Protein AF-A0A2M8RV88-F1 (afdb_monomer)

Organism: NCBI:txid28159

pLDDT: mean 80.01, std 14.17, range [32.91, 94.88]

Nearest PDB structures (foldseek):
  2bbj-assembly1_F  TM=3.216E-01  e=7.976E-01  Thermotoga maritima
  7qps-assembly2_B  TM=3.929E-01  e=1.864E+00  Acinetobacter baumannii
  7qps-assembly1_A  TM=3.833E-01  e=1.754E+00  Acinetobacter baumannii
  3jcf-assembly1_A  TM=2.785E-01  e=4.621E-01  Thermotoga maritima

Mean predicted aligned error: 12.3 Å

Sequence (121 aa):
MTIDYITILIILILIFAIIFSFSSKQNLNEIIELRLDRIDVENGLFHCLDYKNKAFYFYKKDIAYFEIEYGEVIEQIFAGTNTIRTIRPKFVTFLLNGIKFRLKDVNDNQINFFKFKNEKH

Secondary structure (DSSP, 8-state):
----HHHHHHHHHHHHHHHHHHHHTS-TT-EEEEEEEEEETTTTEEEEE-TT--EEEEEGGG-EEEEEEE---EEEEETTTTEEEEE--EEEEEEETTEEEEEES--HHHHHHHH------

Radius of gyration: 22.8 Å; Cα contacts (8 Å, |Δi|>4): 175; chains: 1; bounding box: 41×36×81 Å

Structure (mmCIF, N/CA/C/O backbone):
data_AF-A0A2M8RV88-F1
#
_entry.id   AF-A0A2M8RV88-F1
#
loop_
_atom_site.group_PDB
_atom_site.id
_atom_site.type_symbol
_atom_site.label_atom_id
_atom_site.label_alt_id
_atom_site.label_comp_id
_atom_site.label_asym_id
_atom_site.label_entity_id
_atom_site.label_seq_id
_atom_site.pdbx_PDB_ins_code
_atom_site.Cartn_x
_atom_site.Cartn_y
_atom_site.Cartn_z
_atom_site.occupancy
_atom_site.B_iso_or_equiv
_atom_site.auth_seq_id
_atom_site.auth_comp_id
_atom_site.auth_asym_id
_atom_site.auth_atom_id
_atom_site.pdbx_PDB_model_num
ATOM 1 N N . MET A 1 1 ? -7.777 -9.164 59.073 1.00 51.44 1 MET A N 1
ATOM 2 C CA . MET A 1 1 ? -7.664 -8.122 58.032 1.00 51.44 1 MET A CA 1
ATOM 3 C C . MET A 1 1 ? -8.816 -8.303 57.066 1.00 51.44 1 MET A C 1
ATOM 5 O O . MET A 1 1 ? -8.826 -9.280 56.332 1.00 51.44 1 MET A O 1
ATOM 9 N N . THR A 1 2 ? -9.817 -7.431 57.124 1.00 62.22 2 THR A N 1
ATOM 10 C CA . THR A 1 2 ? -10.889 -7.370 56.125 1.00 62.22 2 THR A CA 1
ATOM 11 C C . THR A 1 2 ? -10.377 -6.542 54.955 1.00 62.22 2 THR A C 1
ATOM 13 O O . THR A 1 2 ? -10.048 -5.372 55.134 1.00 62.22 2 THR A O 1
ATOM 16 N N . ILE A 1 3 ? -10.235 -7.159 53.784 1.00 67.25 3 ILE A N 1
ATOM 17 C CA . ILE A 1 3 ? -9.911 -6.431 52.556 1.00 67.25 3 ILE A CA 1
ATOM 18 C C . ILE A 1 3 ? -11.160 -5.626 52.182 1.00 67.25 3 ILE A C 1
ATOM 20 O O . ILE A 1 3 ? -12.239 -6.200 52.039 1.00 67.25 3 ILE A O 1
ATOM 24 N N . ASP A 1 4 ? -11.014 -4.306 52.085 1.00 83.94 4 ASP A N 1
ATOM 25 C CA . ASP A 1 4 ? -12.094 -3.388 51.728 1.00 83.94 4 ASP A CA 1
ATOM 26 C C . ASP A 1 4 ? -12.508 -3.609 50.261 1.00 83.94 4 ASP A C 1
ATOM 28 O O . ASP A 1 4 ? -11.670 -3.838 49.381 1.00 83.94 4 ASP A O 1
ATOM 32 N N . TYR A 1 5 ? -13.809 -3.529 49.991 1.00 84.19 5 TYR A N 1
ATOM 33 C CA . TYR A 1 5 ? -14.392 -3.609 48.653 1.00 84.19 5 TYR A CA 1
ATOM 34 C C . TYR A 1 5 ? -13.729 -2.623 47.677 1.00 84.19 5 TYR A C 1
ATOM 36 O O . TYR A 1 5 ? -13.488 -2.961 46.516 1.00 84.19 5 TYR A O 1
ATOM 44 N N . ILE A 1 6 ? -13.348 -1.436 48.162 1.00 83.31 6 ILE A N 1
ATOM 45 C CA . ILE A 1 6 ? -12.632 -0.428 47.368 1.00 83.31 6 ILE A CA 1
ATOM 46 C C . ILE A 1 6 ? -11.274 -0.965 46.894 1.00 83.31 6 ILE A C 1
ATOM 48 O O . ILE A 1 6 ? -10.899 -0.782 45.735 1.00 83.31 6 ILE A O 1
ATOM 52 N N . THR A 1 7 ? -10.547 -1.679 47.757 1.00 86.50 7 THR A N 1
ATOM 53 C CA . THR A 1 7 ? -9.250 -2.274 47.413 1.00 86.50 7 THR A CA 1
ATOM 54 C C . THR A 1 7 ? -9.398 -3.336 46.324 1.00 86.50 7 THR A C 1
ATOM 56 O O . THR A 1 7 ? -8.608 -3.359 45.382 1.00 86.50 7 THR A O 1
ATOM 59 N N . ILE A 1 8 ? -10.439 -4.171 46.399 1.00 87.38 8 ILE A N 1
ATOM 60 C CA . ILE A 1 8 ? -10.727 -5.196 45.381 1.00 87.38 8 ILE A CA 1
ATOM 61 C C . ILE A 1 8 ? -11.059 -4.543 44.032 1.00 87.38 8 ILE A C 1
ATOM 63 O O . ILE A 1 8 ? -10.554 -4.977 42.995 1.00 87.38 8 ILE A O 1
ATOM 67 N N . LEU A 1 9 ? -11.853 -3.469 44.036 1.00 90.50 9 LEU A N 1
ATOM 68 C CA . LEU A 1 9 ? -12.223 -2.738 42.824 1.00 90.50 9 LEU A CA 1
ATOM 69 C C . LEU A 1 9 ? -11.005 -2.102 42.135 1.00 90.50 9 LEU A C 1
ATOM 71 O O . LEU A 1 9 ? -10.866 -2.199 40.917 1.00 90.50 9 LEU A O 1
ATOM 75 N N . ILE A 1 10 ? -10.096 -1.500 42.907 1.00 89.00 10 ILE A N 1
ATOM 76 C CA . ILE A 1 10 ? -8.858 -0.906 42.378 1.00 89.00 10 ILE A CA 1
ATOM 77 C C . ILE A 1 10 ? -7.982 -1.977 41.721 1.00 89.00 10 ILE A C 1
ATOM 79 O O . ILE A 1 10 ? -7.485 -1.768 40.613 1.00 89.00 10 ILE A O 1
ATOM 83 N N . ILE A 1 11 ? -7.831 -3.139 42.365 1.00 90.56 11 ILE A N 1
ATOM 84 C CA . ILE A 1 11 ? -7.071 -4.269 41.811 1.00 90.56 11 ILE A CA 1
ATOM 85 C C . ILE A 1 11 ? -7.698 -4.743 40.491 1.00 90.56 11 ILE A C 1
ATOM 87 O O . ILE A 1 11 ? -6.979 -4.963 39.517 1.00 90.56 11 ILE A O 1
ATOM 91 N N . LEU A 1 12 ? -9.028 -4.841 40.419 1.00 90.06 12 LEU A N 1
ATOM 92 C CA . LEU A 1 12 ? -9.737 -5.241 39.198 1.00 90.06 12 LEU A CA 1
ATOM 93 C C . LEU A 1 12 ? -9.554 -4.238 38.051 1.00 90.06 12 LEU A C 1
ATOM 95 O O . LEU A 1 12 ? -9.300 -4.657 36.922 1.00 90.06 12 LEU A O 1
ATOM 99 N N . ILE A 1 13 ? -9.625 -2.931 38.326 1.00 91.62 13 ILE A N 1
ATOM 100 C CA . ILE A 1 13 ? -9.386 -1.880 37.320 1.00 91.62 13 ILE A CA 1
ATOM 101 C C . ILE A 1 13 ? -7.946 -1.946 36.799 1.00 91.62 13 ILE A C 1
ATOM 103 O O . ILE A 1 13 ? -7.723 -1.852 35.592 1.00 91.62 13 ILE A O 1
ATOM 107 N N . LEU A 1 14 ? -6.970 -2.162 37.686 1.00 90.81 14 LEU A N 1
ATOM 108 C CA . LEU A 1 14 ? -5.564 -2.335 37.315 1.00 90.81 14 LEU A CA 1
ATOM 109 C C .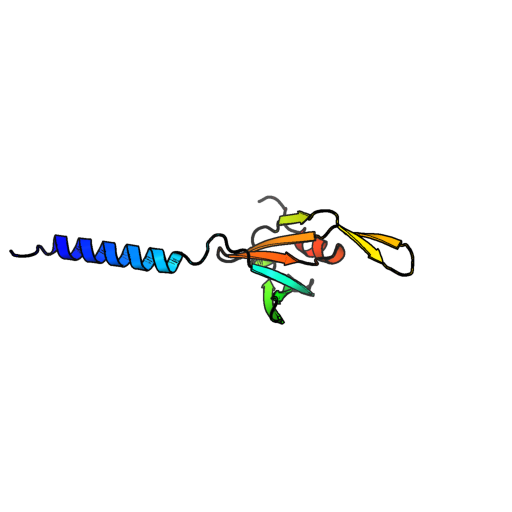 LEU A 1 14 ? -5.354 -3.560 36.421 1.00 90.81 14 LEU A C 1
ATOM 111 O O . LEU A 1 14 ? -4.691 -3.453 35.392 1.00 90.81 14 LEU A O 1
ATOM 115 N N . ILE A 1 15 ? -5.957 -4.702 36.761 1.00 88.69 15 ILE A N 1
ATOM 116 C CA .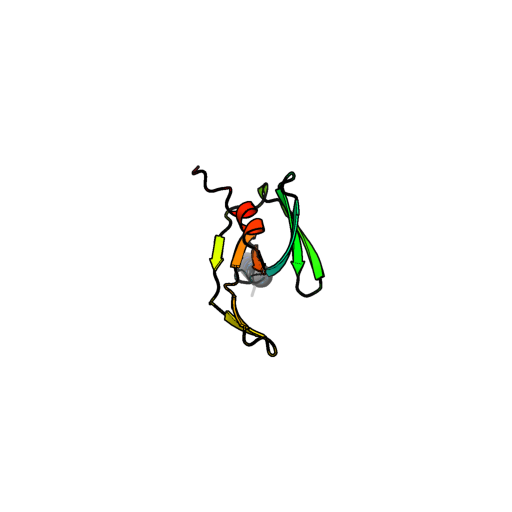 ILE A 1 15 ? -5.888 -5.916 35.936 1.00 88.69 15 ILE A CA 1
ATOM 117 C C . ILE A 1 15 ? -6.506 -5.661 34.555 1.00 88.69 15 ILE A C 1
ATOM 119 O O . ILE A 1 15 ? -5.893 -6.002 33.544 1.00 88.69 15 ILE A O 1
ATOM 123 N N . PHE A 1 16 ? -7.669 -5.005 34.489 1.00 83.50 16 PHE A N 1
ATOM 124 C CA . PHE A 1 16 ? -8.302 -4.639 33.219 1.00 83.50 16 PHE A CA 1
ATOM 125 C C . PHE A 1 16 ? -7.430 -3.704 32.376 1.00 83.50 16 PHE A C 1
ATOM 127 O O . PHE A 1 16 ? -7.264 -3.943 31.181 1.00 83.50 16 PHE A O 1
ATOM 134 N N . ALA A 1 17 ? -6.828 -2.681 32.985 1.00 78.75 17 ALA A N 1
ATOM 135 C CA . ALA A 1 17 ? -5.928 -1.759 32.297 1.00 78.75 17 ALA A CA 1
ATOM 136 C C . ALA A 1 17 ? -4.683 -2.477 31.750 1.00 78.75 17 ALA A C 1
ATOM 138 O O . ALA A 1 17 ? -4.263 -2.220 30.621 1.00 78.75 17 ALA A O 1
ATOM 139 N N . ILE A 1 18 ? -4.126 -3.429 32.506 1.00 79.81 18 ILE A N 1
ATOM 140 C CA . ILE A 1 18 ? -2.989 -4.247 32.073 1.00 79.81 18 ILE A CA 1
ATOM 141 C C . ILE A 1 18 ? -3.389 -5.137 30.888 1.00 79.81 18 ILE A C 1
ATOM 143 O O . ILE A 1 18 ? -2.713 -5.104 29.859 1.00 79.81 18 ILE A O 1
ATOM 147 N N . ILE A 1 19 ? -4.502 -5.873 30.972 1.00 79.12 19 ILE A N 1
ATOM 148 C CA . ILE A 1 19 ? -5.002 -6.729 29.877 1.00 79.12 19 ILE A CA 1
ATOM 149 C C . ILE A 1 19 ? -5.295 -5.899 28.618 1.00 79.12 19 ILE A C 1
ATOM 151 O O . ILE A 1 19 ? -4.931 -6.298 27.507 1.00 79.12 19 ILE A O 1
ATOM 155 N N . PHE A 1 20 ? -5.890 -4.715 28.785 1.00 70.62 20 PHE A N 1
ATOM 156 C CA . PHE A 1 20 ? -6.141 -3.781 27.690 1.00 70.62 20 PHE A CA 1
ATOM 157 C C . PHE A 1 20 ? -4.834 -3.275 27.067 1.00 70.62 20 PHE A C 1
ATOM 159 O O . PHE A 1 20 ? -4.725 -3.225 25.846 1.00 70.62 20 PHE A O 1
ATOM 166 N N . SER A 1 21 ? -3.806 -2.994 27.875 1.00 62.53 21 SER A N 1
ATOM 1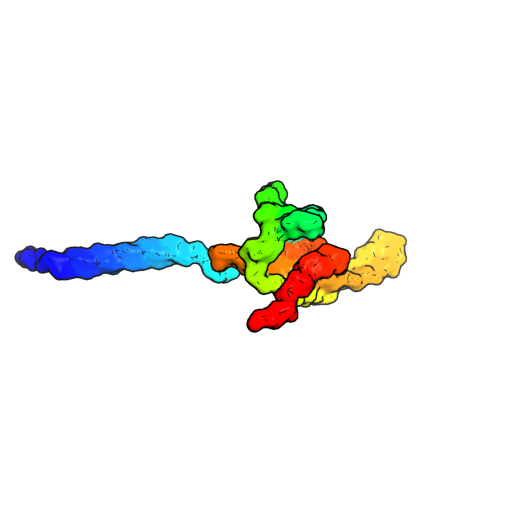67 C CA . SER A 1 21 ? -2.485 -2.575 27.383 1.00 62.53 21 SER A CA 1
ATOM 168 C C . SER A 1 21 ? -1.756 -3.669 26.593 1.00 62.53 21 SER A C 1
ATOM 170 O O . SER A 1 21 ? -1.022 -3.367 25.655 1.00 62.53 21 SER A O 1
ATOM 172 N N . PHE A 1 22 ? -1.968 -4.947 26.928 1.00 61.16 22 PHE A N 1
ATOM 173 C CA . PHE A 1 22 ? -1.426 -6.069 26.155 1.00 61.16 22 PHE A CA 1
ATOM 174 C C . PHE A 1 22 ? -2.222 -6.328 24.874 1.00 61.16 22 PHE A C 1
ATOM 176 O O . PHE A 1 22 ? -1.627 -6.688 23.863 1.00 61.16 22 PHE A O 1
ATOM 183 N N . SER A 1 23 ? -3.536 -6.088 24.887 1.00 58.59 23 SER A N 1
ATOM 184 C CA . SER A 1 23 ? -4.380 -6.212 23.692 1.00 58.59 23 SER A CA 1
ATOM 185 C C . SER A 1 23 ? -4.178 -5.049 22.712 1.00 58.59 23 SER A C 1
ATOM 187 O O . SER A 1 23 ? -4.199 -5.263 21.504 1.00 58.59 23 SER A O 1
ATOM 189 N N . SER A 1 24 ? -3.917 -3.829 23.203 1.00 53.44 24 SER A N 1
ATOM 190 C CA . SER A 1 24 ? -3.635 -2.660 22.353 1.00 53.44 24 SER A CA 1
ATOM 191 C C . SER A 1 24 ? -2.180 -2.581 21.874 1.00 53.44 24 SER A C 1
ATOM 193 O O . SER A 1 24 ? -1.880 -1.839 20.942 1.00 53.44 24 SER A O 1
ATOM 195 N N . LYS A 1 25 ? -1.280 -3.403 22.437 1.00 46.81 25 LYS A N 1
ATOM 196 C CA . LYS A 1 25 ? 0.094 -3.622 21.947 1.00 46.81 25 LYS A CA 1
ATOM 197 C C . LYS A 1 25 ? 0.169 -4.372 20.610 1.00 46.81 25 LYS A C 1
ATOM 199 O O . LYS A 1 25 ? 1.259 -4.774 20.207 1.00 46.81 25 LYS A O 1
ATOM 204 N N . GLN A 1 26 ? -0.937 -4.511 19.879 1.00 50.31 26 GLN A N 1
ATOM 205 C CA . GLN A 1 26 ? -0.880 -4.707 18.433 1.00 50.31 26 GLN A CA 1
ATOM 206 C C . GLN A 1 26 ? -0.356 -3.422 17.777 1.00 50.31 26 GLN A C 1
ATOM 208 O O . GLN A 1 26 ? -1.105 -2.589 17.289 1.00 50.31 26 GLN A O 1
ATO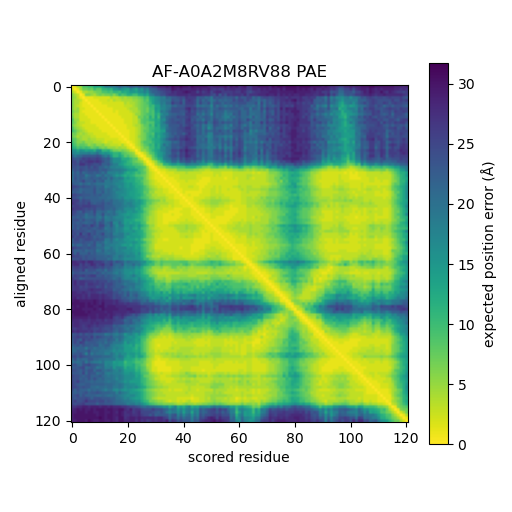M 213 N N . ASN A 1 27 ? 0.963 -3.254 17.857 1.00 48.50 27 ASN A N 1
ATOM 214 C CA . ASN A 1 27 ? 1.810 -2.657 16.836 1.00 48.50 27 ASN A CA 1
ATOM 215 C C . ASN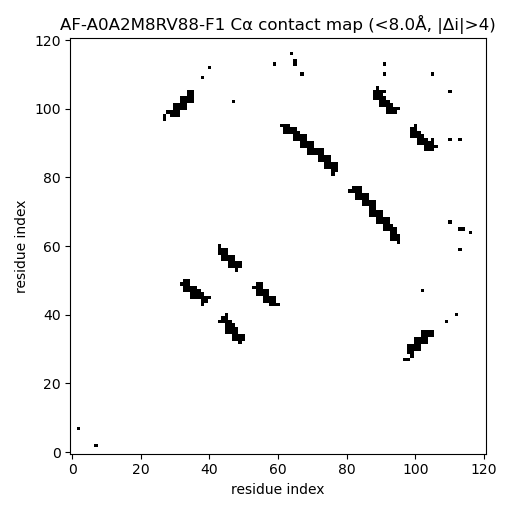 A 1 27 ? 1.201 -1.447 16.097 1.00 48.50 27 ASN A C 1
ATOM 217 O O . ASN A 1 27 ? 1.054 -1.444 14.880 1.00 48.50 27 ASN A O 1
ATOM 221 N N . LEU A 1 28 ? 0.920 -0.369 16.836 1.00 51.72 28 LEU A N 1
ATOM 222 C CA . LEU A 1 28 ? 0.496 0.928 16.278 1.00 51.72 28 LEU A CA 1
ATOM 223 C C . LEU A 1 28 ? 1.486 1.521 15.248 1.00 51.72 28 LEU A C 1
ATOM 225 O O . LEU A 1 28 ? 1.148 2.480 14.563 1.00 51.72 28 LEU A O 1
ATOM 229 N N . ASN A 1 29 ? 2.684 0.939 15.112 1.00 57.91 29 ASN A N 1
ATOM 230 C CA . ASN A 1 29 ? 3.711 1.329 14.145 1.00 57.91 29 ASN A CA 1
ATOM 231 C C . ASN A 1 29 ? 4.002 0.264 13.072 1.00 57.91 29 ASN A C 1
ATOM 233 O O . ASN A 1 29 ? 4.926 0.452 12.279 1.00 57.91 29 ASN A O 1
ATOM 237 N N . GLU A 1 30 ? 3.278 -0.857 13.034 1.00 70.38 30 GLU A N 1
ATOM 238 C CA . GLU A 1 30 ? 3.498 -1.865 11.996 1.00 70.38 30 GLU A CA 1
ATOM 239 C C . GLU A 1 30 ? 2.910 -1.385 10.672 1.00 70.38 30 GLU A C 1
ATOM 241 O O . GLU A 1 30 ? 1.718 -1.104 10.550 1.00 70.38 30 GLU A O 1
ATOM 246 N N . ILE A 1 31 ? 3.785 -1.257 9.675 1.00 85.12 31 ILE A N 1
ATOM 247 C CA . ILE A 1 31 ? 3.392 -0.939 8.308 1.00 85.12 31 ILE A CA 1
ATOM 248 C C . ILE A 1 31 ? 3.191 -2.259 7.580 1.00 85.12 31 ILE A C 1
ATOM 250 O O . ILE A 1 31 ? 4.142 -3.020 7.396 1.00 85.12 31 ILE A O 1
ATOM 254 N N . ILE A 1 32 ? 1.965 -2.513 7.133 1.00 88.81 32 ILE A N 1
ATOM 255 C CA . ILE A 1 32 ? 1.670 -3.673 6.297 1.00 88.81 32 ILE A CA 1
ATOM 256 C C . ILE A 1 32 ? 2.090 -3.347 4.868 1.00 88.81 32 ILE A C 1
ATOM 258 O O . ILE A 1 32 ? 1.508 -2.485 4.204 1.00 88.81 32 ILE A O 1
ATOM 262 N N . GLU A 1 33 ? 3.115 -4.044 4.391 1.00 91.62 33 GLU A N 1
ATOM 263 C CA . GLU A 1 33 ? 3.594 -3.906 3.022 1.00 91.62 33 GLU A CA 1
ATOM 264 C C . GLU A 1 33 ? 2.850 -4.854 2.082 1.00 91.62 33 GLU A C 1
ATOM 266 O O . GLU A 1 33 ? 2.753 -6.057 2.332 1.00 91.62 33 GLU A O 1
ATOM 271 N N . LEU A 1 34 ? 2.349 -4.307 0.977 1.00 94.44 34 LEU A N 1
ATOM 272 C CA . LEU A 1 34 ? 1.609 -5.039 -0.045 1.00 94.44 34 LEU A CA 1
ATOM 273 C C . LEU A 1 34 ? 2.152 -4.700 -1.435 1.00 94.44 34 LEU A C 1
ATOM 275 O O . LEU A 1 34 ? 2.659 -3.604 -1.664 1.00 94.44 34 LEU A O 1
ATOM 279 N N . ARG A 1 35 ? 1.996 -5.610 -2.393 1.00 93.19 35 ARG A N 1
ATOM 280 C CA . ARG A 1 35 ? 2.208 -5.348 -3.819 1.00 93.19 35 ARG A CA 1
ATOM 281 C C . ARG A 1 35 ? 0.875 -5.016 -4.472 1.00 93.19 35 ARG A C 1
ATOM 283 O O . ARG A 1 35 ? -0.106 -5.733 -4.273 1.00 93.19 35 ARG A O 1
ATOM 290 N N . LEU A 1 36 ? 0.839 -3.959 -5.275 1.00 92.31 36 LEU A N 1
ATOM 291 C CA . LEU A 1 36 ? -0.333 -3.649 -6.087 1.00 92.31 36 LEU A CA 1
ATOM 292 C C . LEU A 1 36 ? -0.450 -4.643 -7.254 1.00 92.31 36 LEU A C 1
ATOM 294 O O . LEU A 1 36 ? 0.508 -4.841 -7.995 1.00 92.31 36 LEU A O 1
ATOM 298 N N . ASP A 1 37 ? -1.624 -5.249 -7.419 1.00 92.62 37 ASP A N 1
ATOM 299 C CA . ASP A 1 37 ? -1.877 -6.266 -8.445 1.00 92.62 37 ASP A CA 1
ATOM 300 C C . ASP A 1 37 ? -2.771 -5.732 -9.575 1.00 92.62 37 ASP A C 1
ATOM 302 O O . ASP A 1 37 ? -2.361 -5.670 -10.734 1.00 92.62 37 ASP A O 1
ATOM 306 N N . ARG A 1 38 ? -3.977 -5.257 -9.243 1.00 91.94 38 ARG A N 1
ATOM 307 C CA . ARG A 1 38 ? -4.945 -4.727 -10.219 1.00 91.94 38 ARG A CA 1
ATOM 308 C C . ARG A 1 38 ? -5.637 -3.479 -9.680 1.00 91.94 38 ARG A C 1
ATOM 310 O O . ARG A 1 38 ? -5.903 -3.384 -8.487 1.00 91.94 38 ARG A O 1
ATOM 317 N N . ILE A 1 39 ? -5.970 -2.542 -10.566 1.00 92.25 39 ILE A N 1
ATOM 318 C CA . ILE A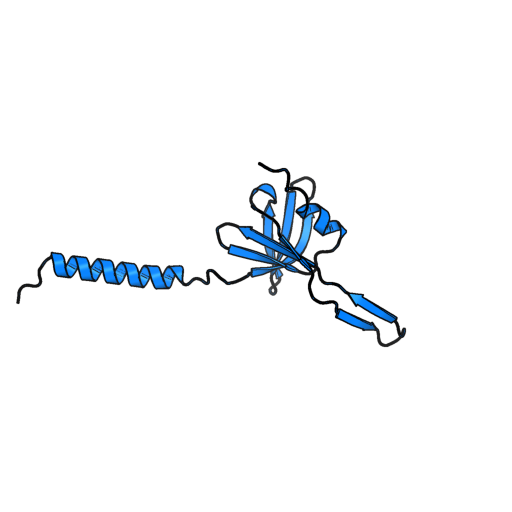 1 39 ? -6.835 -1.396 -10.264 1.00 92.25 39 ILE A CA 1
ATOM 319 C C . ILE A 1 39 ? -8.062 -1.468 -11.169 1.00 92.25 39 ILE A C 1
ATOM 321 O O . ILE A 1 39 ? -7.931 -1.582 -12.386 1.00 92.25 39 ILE A O 1
ATOM 325 N N . ASP A 1 40 ? -9.235 -1.375 -10.562 1.00 91.94 40 ASP A N 1
ATOM 326 C CA . ASP A 1 40 ? -10.501 -1.081 -11.214 1.00 91.94 40 ASP A CA 1
ATOM 327 C C . ASP A 1 40 ? -10.802 0.408 -11.005 1.00 91.94 40 ASP A C 1
ATOM 329 O O . ASP A 1 40 ? -11.210 0.858 -9.929 1.00 91.94 40 ASP A O 1
ATOM 333 N N . VAL A 1 41 ? -10.507 1.188 -12.044 1.00 88.06 41 VAL A N 1
ATOM 334 C CA . VAL A 1 41 ? -10.605 2.649 -12.005 1.00 88.06 41 VAL A CA 1
ATOM 335 C C . VAL A 1 41 ? -12.061 3.102 -11.923 1.00 88.06 41 VAL A C 1
ATOM 337 O O . VAL A 1 41 ? -12.340 4.072 -11.221 1.00 88.06 41 VAL A O 1
ATOM 340 N N . GLU A 1 42 ? -12.976 2.397 -12.592 1.00 88.50 42 GLU A N 1
ATOM 341 C CA . GLU A 1 42 ? -14.398 2.755 -12.660 1.00 88.50 42 GLU A CA 1
ATOM 342 C C . GLU A 1 42 ? -15.057 2.635 -11.286 1.00 88.50 42 GLU A C 1
ATOM 344 O O . GLU A 1 42 ? -15.726 3.561 -10.829 1.00 88.50 42 GLU A O 1
ATOM 349 N N . ASN A 1 43 ? -14.796 1.528 -10.587 1.00 88.50 43 ASN A N 1
ATOM 350 C CA . ASN A 1 43 ? -15.361 1.275 -9.261 1.00 88.50 43 ASN A CA 1
ATOM 351 C C . ASN A 1 43 ? -14.513 1.852 -8.117 1.00 88.50 43 ASN A C 1
ATOM 353 O O . ASN A 1 43 ? -14.896 1.773 -6.946 1.00 88.50 43 ASN A O 1
ATOM 357 N N . GLY A 1 44 ? -13.345 2.423 -8.426 1.00 89.06 44 GLY A N 1
ATOM 358 C CA . GLY A 1 44 ? -12.418 2.931 -7.418 1.00 89.06 44 GLY A CA 1
ATOM 359 C C . GLY A 1 44 ? -11.860 1.834 -6.505 1.00 89.06 44 GLY A C 1
ATOM 360 O O . GLY A 1 44 ? -11.530 2.121 -5.353 1.00 89.06 44 GLY A O 1
ATOM 361 N N . LEU A 1 45 ? -11.783 0.594 -6.990 1.00 93.00 45 LEU A N 1
ATOM 362 C CA . LEU A 1 45 ? -11.318 -0.582 -6.257 1.00 93.00 45 LEU A CA 1
ATOM 363 C C . LEU A 1 45 ? -9.885 -0.910 -6.675 1.00 93.00 45 LEU A C 1
ATOM 365 O O . LEU A 1 45 ? -9.536 -0.855 -7.851 1.00 93.00 45 LEU A O 1
ATOM 369 N N . PHE A 1 46 ? -9.044 -1.295 -5.726 1.00 92.94 46 PHE A N 1
ATOM 370 C CA . PHE A 1 46 ? -7.717 -1.806 -6.034 1.00 92.94 46 PHE A CA 1
ATOM 371 C C . PHE A 1 46 ? -7.410 -3.063 -5.227 1.00 92.94 46 PHE A C 1
ATOM 373 O O . PHE A 1 46 ? -7.793 -3.212 -4.065 1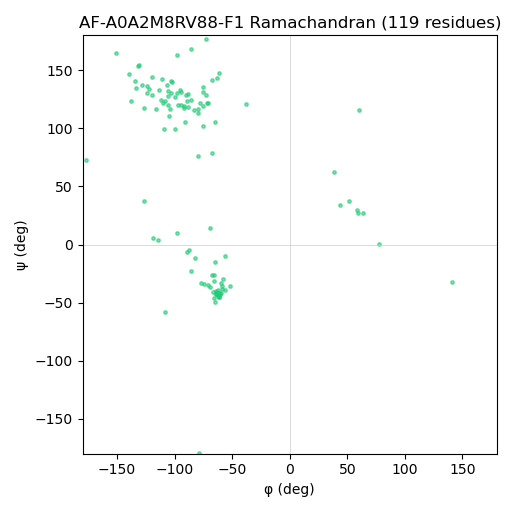.00 92.94 46 PHE A O 1
ATOM 380 N N . HIS A 1 47 ? -6.752 -3.991 -5.911 1.00 94.56 47 HIS A N 1
ATOM 381 C CA . HIS A 1 47 ? -6.390 -5.308 -5.433 1.00 94.56 47 HIS A CA 1
ATOM 382 C C . HIS A 1 47 ? -4.899 -5.344 -5.126 1.00 94.56 47 HIS A C 1
ATOM 384 O O . HIS A 1 47 ? -4.065 -4.922 -5.935 1.00 94.56 47 HIS A O 1
ATOM 390 N N . CYS A 1 48 ? -4.575 -5.861 -3.951 1.00 94.56 48 CYS A N 1
ATOM 391 C CA . CYS A 1 48 ? -3.224 -5.952 -3.440 1.00 94.56 48 CYS A CA 1
ATOM 392 C C . CYS A 1 48 ? -2.938 -7.361 -2.933 1.00 94.56 48 CYS A C 1
ATOM 394 O O . CYS A 1 48 ? -3.838 -8.087 -2.516 1.00 94.56 48 CYS A O 1
ATOM 396 N N . LEU A 1 49 ? -1.662 -7.725 -2.932 1.00 94.88 49 LEU A N 1
ATOM 397 C CA . LEU A 1 49 ? -1.178 -9.015 -2.464 1.00 94.88 49 LEU A CA 1
ATOM 398 C C . LEU A 1 49 ? -0.126 -8.804 -1.379 1.00 94.88 49 LEU A C 1
ATOM 400 O O . LEU A 1 49 ? 0.748 -7.951 -1.533 1.00 94.88 49 LEU A O 1
ATOM 404 N N . ASP A 1 50 ? -0.183 -9.580 -0.299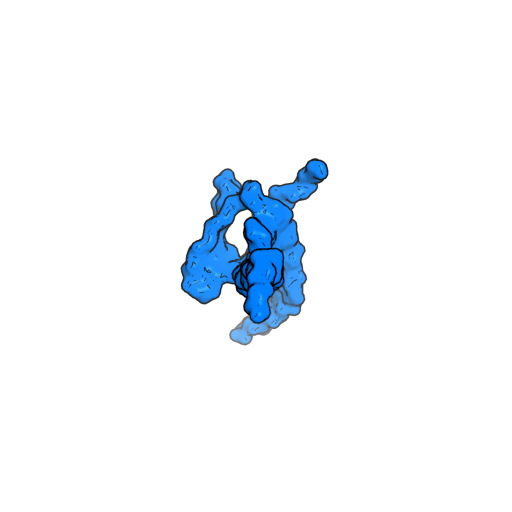 1.00 92.38 50 ASP A N 1
ATOM 405 C CA . ASP A 1 50 ? 0.943 -9.660 0.637 1.00 92.38 50 ASP A CA 1
ATOM 406 C C . ASP A 1 50 ? 2.066 -10.573 0.101 1.00 92.38 50 ASP A C 1
ATOM 408 O O . ASP A 1 50 ? 1.976 -11.167 -0.977 1.00 92.38 50 ASP A O 1
ATOM 412 N N . TYR A 1 51 ? 3.134 -10.722 0.886 1.00 87.12 51 TYR A N 1
ATOM 413 C CA . TYR A 1 51 ? 4.273 -11.588 0.564 1.00 87.12 51 TYR A CA 1
ATOM 414 C C . TYR A 1 51 ? 3.930 -13.090 0.504 1.00 87.12 51 TYR A C 1
ATOM 416 O O . TYR A 1 51 ? 4.711 -13.876 -0.029 1.00 87.12 51 TYR A O 1
ATOM 424 N N . LYS A 1 52 ? 2.772 -13.503 1.035 1.00 91.75 52 LYS A N 1
ATOM 425 C CA . LYS A 1 52 ? 2.240 -14.873 0.956 1.00 91.75 52 LYS A CA 1
ATOM 426 C C . LYS A 1 52 ? 1.206 -15.025 -0.165 1.00 91.75 52 LYS A C 1
ATOM 428 O O . LYS A 1 52 ? 0.556 -16.065 -0.240 1.00 91.75 52 LYS A O 1
ATOM 433 N N . ASN A 1 53 ? 1.059 -14.025 -1.039 1.00 90.62 53 ASN A N 1
ATOM 434 C CA . ASN A 1 53 ? 0.032 -13.946 -2.081 1.00 90.62 53 ASN A CA 1
ATOM 435 C C . ASN A 1 53 ? -1.409 -13.990 -1.541 1.00 90.62 53 ASN A C 1
ATOM 437 O O . ASN A 1 53 ? -2.329 -14.409 -2.243 1.00 90.62 53 ASN A O 1
ATOM 441 N N . LYS A 1 54 ? -1.633 -13.551 -0.300 1.00 93.38 54 LYS A N 1
ATOM 442 C CA . LYS A 1 54 ? -2.979 -13.336 0.223 1.00 93.38 54 LYS A CA 1
ATOM 443 C C . LYS A 1 54 ? -3.551 -12.055 -0.374 1.00 93.38 54 LYS A C 1
ATOM 445 O O . LYS A 1 54 ? -2.900 -11.013 -0.357 1.00 93.38 54 LYS A O 1
ATOM 450 N N . ALA A 1 55 ? -4.778 -12.153 -0.871 1.00 93.62 55 ALA A N 1
ATOM 451 C CA . ALA A 1 55 ? -5.516 -11.057 -1.480 1.00 93.62 55 ALA A CA 1
ATOM 452 C C . ALA A 1 55 ? -6.069 -10.066 -0.449 1.00 93.62 55 ALA A C 1
ATOM 454 O O . ALA A 1 55 ? -6.678 -10.460 0.549 1.00 93.62 55 ALA A O 1
ATOM 455 N N . PHE A 1 56 ? -5.904 -8.780 -0.749 1.00 93.75 56 PHE A N 1
ATOM 456 C CA . PHE A 1 56 ? -6.479 -7.646 -0.037 1.00 93.75 56 PHE A CA 1
ATOM 457 C C . PHE A 1 56 ? -7.188 -6.737 -1.036 1.00 93.75 56 PHE A C 1
ATOM 459 O O . PHE A 1 56 ? -6.674 -6.461 -2.121 1.00 93.75 56 PHE A O 1
ATOM 466 N N . TYR A 1 57 ? -8.367 -6.260 -0.656 1.00 94.06 57 TYR A N 1
ATOM 467 C CA . TYR A 1 57 ? -9.216 -5.431 -1.502 1.00 94.06 57 TYR A CA 1
ATOM 468 C C . TYR A 1 57 ? -9.515 -4.133 -0.778 1.00 94.06 57 TYR A C 1
ATOM 470 O O . TYR A 1 57 ? -9.933 -4.148 0.381 1.00 94.06 57 TYR A O 1
ATOM 478 N N . PHE A 1 58 ? -9.320 -3.021 -1.474 1.00 93.69 58 PHE A N 1
ATOM 479 C CA . PHE A 1 58 ? -9.502 -1.698 -0.905 1.00 93.69 58 PHE A CA 1
ATOM 480 C C . PHE A 1 58 ? -10.305 -0.819 -1.848 1.00 93.69 58 PHE A C 1
ATOM 482 O O . PHE A 1 58 ? -10.010 -0.737 -3.042 1.00 93.69 58 PHE A O 1
ATOM 489 N N . TYR A 1 59 ? -11.283 -0.105 -1.302 1.00 91.69 59 TYR A N 1
ATOM 490 C CA . TYR A 1 59 ? -11.940 0.962 -2.036 1.00 91.69 59 TYR A CA 1
ATOM 491 C C . TYR A 1 59 ? -11.283 2.292 -1.708 1.00 91.69 59 TYR A C 1
ATOM 493 O O . TYR A 1 59 ? -11.137 2.679 -0.550 1.00 91.69 59 TYR A O 1
ATOM 501 N N . LYS A 1 60 ? -10.962 3.050 -2.752 1.00 88.25 60 LYS A N 1
ATOM 502 C CA . LYS A 1 60 ? -10.371 4.382 -2.636 1.00 88.25 60 LYS A CA 1
ATOM 503 C C . LYS A 1 60 ? -11.240 5.352 -1.827 1.00 88.25 60 LYS A C 1
ATOM 505 O O . LYS A 1 60 ? -10.708 6.254 -1.193 1.00 88.25 60 LYS A O 1
ATOM 510 N N . LYS A 1 61 ? -12.567 5.180 -1.844 1.00 87.12 61 LYS A N 1
ATOM 511 C CA . LYS A 1 61 ? -13.506 6.017 -1.077 1.00 87.12 61 LYS A CA 1
ATOM 512 C C . LYS A 1 61 ? -13.394 5.825 0.444 1.00 87.12 61 LYS A C 1
ATOM 514 O O . LYS A 1 61 ? -13.720 6.759 1.167 1.00 87.12 61 LYS A O 1
ATOM 519 N N . ASP A 1 62 ? -12.937 4.655 0.894 1.00 86.50 62 ASP A N 1
ATOM 520 C CA . ASP A 1 62 ? -12.866 4.284 2.316 1.00 86.50 62 ASP A CA 1
ATOM 521 C C . ASP A 1 62 ? -11.533 4.705 2.955 1.00 86.50 62 ASP A C 1
ATOM 523 O O . ASP A 1 62 ? -11.336 4.573 4.160 1.00 86.50 62 ASP A O 1
ATOM 527 N N . ILE A 1 63 ? -10.603 5.210 2.144 1.00 84.75 63 ILE A N 1
ATOM 528 C CA . ILE A 1 63 ? -9.249 5.551 2.558 1.00 84.75 63 ILE A CA 1
ATOM 529 C C . ILE A 1 63 ? -9.100 7.066 2.594 1.00 84.75 63 ILE A C 1
ATOM 531 O O . ILE A 1 63 ? -9.308 7.762 1.596 1.00 84.75 63 ILE A O 1
ATOM 535 N N . ALA A 1 64 ? -8.702 7.571 3.759 1.00 67.31 64 ALA A N 1
ATOM 536 C CA . ALA A 1 64 ? -8.333 8.964 3.937 1.00 67.31 64 ALA A CA 1
ATOM 537 C C . ALA A 1 64 ? -6.833 9.125 3.665 1.00 67.31 64 ALA A C 1
ATOM 539 O O . ALA A 1 64 ? -6.028 8.421 4.266 1.00 67.31 64 ALA A O 1
ATOM 540 N N . TYR A 1 65 ? -6.489 10.081 2.797 1.00 71.31 65 TYR A N 1
ATOM 541 C CA . TYR A 1 65 ? -5.125 10.512 2.470 1.00 71.31 65 TYR A CA 1
ATOM 542 C C . TYR A 1 65 ? -4.206 9.419 1.893 1.00 71.31 65 TYR A C 1
ATOM 544 O O . TYR A 1 65 ? -3.811 8.465 2.558 1.00 71.31 65 TYR A O 1
ATOM 552 N N . PHE A 1 66 ? -3.800 9.612 0.638 1.00 84.19 66 PHE A N 1
ATOM 553 C CA . PHE A 1 66 ? -2.707 8.855 0.033 1.00 84.19 66 PHE A CA 1
ATOM 554 C C . PHE A 1 66 ? -1.440 9.703 0.064 1.00 84.19 66 PHE A C 1
ATOM 556 O O . PHE A 1 66 ? -1.431 10.831 -0.428 1.00 84.19 66 PHE A O 1
ATOM 563 N N . GLU A 1 67 ? -0.366 9.147 0.607 1.00 88.25 67 GLU A N 1
ATOM 564 C CA . GLU A 1 67 ? 0.971 9.725 0.544 1.00 88.25 67 GLU A CA 1
ATOM 565 C C . GLU A 1 67 ? 1.788 8.971 -0.508 1.00 88.25 67 GLU A C 1
ATOM 567 O O . GLU A 1 67 ? 1.804 7.740 -0.534 1.00 88.25 67 GLU A O 1
ATOM 572 N N . ILE A 1 68 ? 2.442 9.705 -1.410 1.00 86.62 68 ILE A N 1
ATOM 573 C CA . ILE A 1 68 ? 3.301 9.118 -2.442 1.00 86.62 68 ILE A CA 1
ATOM 574 C C . ILE A 1 68 ? 4.747 9.354 -2.027 1.00 86.62 68 ILE A C 1
ATOM 576 O O . ILE A 1 68 ? 5.234 10.484 -2.065 1.00 86.62 68 ILE A O 1
ATOM 580 N N . GLU A 1 69 ? 5.431 8.275 -1.671 1.00 84.62 69 GLU A N 1
ATOM 581 C CA . GLU A 1 69 ? 6.835 8.290 -1.278 1.00 84.62 69 GLU A CA 1
ATOM 582 C C . GLU A 1 69 ? 7.695 7.774 -2.439 1.00 84.62 69 GLU A C 1
ATOM 584 O O . GLU A 1 69 ? 7.340 6.818 -3.135 1.00 84.62 69 GLU A O 1
ATOM 589 N N . TYR A 1 70 ? 8.855 8.391 -2.650 1.00 82.06 70 TYR A N 1
ATOM 590 C CA . TYR A 1 70 ? 9.828 7.935 -3.639 1.00 82.06 70 TYR A CA 1
ATOM 591 C C . TYR A 1 70 ? 11.038 7.376 -2.907 1.00 82.06 70 TYR A C 1
ATOM 593 O O . TYR A 1 70 ? 11.673 8.100 -2.142 1.00 82.06 70 TYR A O 1
ATOM 601 N N . GLY A 1 71 ? 11.361 6.110 -3.157 1.00 76.69 71 GLY A N 1
ATOM 602 C CA . GLY A 1 71 ? 12.550 5.493 -2.586 1.00 76.69 71 GLY A CA 1
ATOM 603 C C . GLY A 1 71 ? 13.841 5.998 -3.222 1.00 76.69 71 GLY A C 1
ATOM 604 O O . GLY A 1 71 ? 13.839 6.796 -4.171 1.00 76.69 71 GLY A O 1
ATOM 605 N N . GLU A 1 72 ? 14.947 5.497 -2.682 1.00 79.25 72 GLU A N 1
ATOM 606 C CA . GLU A 1 72 ? 16.280 5.746 -3.215 1.00 79.25 72 GLU A CA 1
ATOM 607 C C . GLU A 1 72 ? 16.407 5.217 -4.640 1.00 79.25 72 GLU A C 1
ATOM 609 O O . GLU A 1 72 ? 15.780 4.233 -5.036 1.00 79.25 72 GLU A O 1
ATOM 614 N N . VAL A 1 73 ? 17.213 5.917 -5.426 1.00 79.75 73 VAL A N 1
ATOM 615 C CA . VAL A 1 73 ? 17.494 5.536 -6.800 1.00 79.75 73 VAL A CA 1
ATOM 616 C C . VAL A 1 73 ? 18.390 4.300 -6.791 1.00 79.75 73 VAL A C 1
ATOM 618 O O . VAL A 1 73 ? 19.484 4.334 -6.238 1.00 79.75 73 VAL A O 1
ATOM 621 N N . ILE A 1 74 ? 17.926 3.222 -7.416 1.00 79.38 74 ILE A N 1
ATOM 622 C CA . ILE A 1 74 ? 18.659 1.963 -7.549 1.00 79.38 74 ILE A CA 1
ATOM 623 C C . ILE A 1 74 ? 19.150 1.848 -8.989 1.00 79.38 74 ILE A C 1
ATOM 625 O O . ILE A 1 74 ? 18.368 1.968 -9.936 1.00 79.38 74 ILE A O 1
ATOM 629 N N . GLU A 1 75 ? 20.440 1.592 -9.167 1.00 79.75 75 GLU A N 1
ATOM 630 C CA . GLU A 1 75 ? 21.003 1.251 -10.469 1.00 79.75 75 GLU A CA 1
ATOM 631 C C . GLU A 1 75 ? 20.931 -0.260 -10.673 1.00 79.75 75 GLU A C 1
ATOM 633 O O . GLU A 1 75 ? 21.515 -1.037 -9.918 1.00 79.75 75 GLU A O 1
ATOM 638 N N . GLN A 1 76 ? 20.201 -0.692 -11.699 1.00 75.19 76 GLN A N 1
ATOM 639 C CA . GLN A 1 76 ? 20.156 -2.091 -12.098 1.00 75.19 76 GLN A CA 1
ATOM 640 C C . GLN A 1 76 ? 21.011 -2.286 -13.349 1.00 75.19 76 GLN A C 1
ATOM 642 O O . GLN A 1 76 ? 20.733 -1.714 -14.407 1.00 75.19 76 GLN A O 1
ATOM 647 N N . ILE A 1 77 ? 22.063 -3.094 -13.212 1.00 76.81 77 ILE A N 1
ATOM 648 C CA . ILE A 1 77 ? 22.971 -3.457 -14.300 1.00 76.81 77 ILE A CA 1
ATOM 649 C C . ILE A 1 77 ? 22.494 -4.780 -14.895 1.00 76.81 77 ILE A C 1
ATOM 651 O O . ILE A 1 77 ? 22.451 -5.801 -14.207 1.00 76.81 77 ILE A O 1
ATOM 655 N N . PHE A 1 78 ? 22.155 -4.776 -16.182 1.00 75.81 78 PHE A N 1
ATOM 656 C CA . PHE A 1 78 ? 21.813 -5.998 -16.904 1.00 75.81 78 PHE A CA 1
ATOM 657 C C . PHE A 1 78 ? 23.082 -6.583 -17.532 1.00 75.81 78 PHE A C 1
ATOM 659 O O . PHE A 1 78 ? 23.614 -6.052 -18.511 1.00 75.81 78 PHE A O 1
ATOM 666 N N . ALA A 1 79 ? 23.587 -7.671 -16.944 1.00 58.50 79 ALA A N 1
ATOM 667 C CA . ALA A 1 79 ? 24.746 -8.395 -17.456 1.00 58.50 79 ALA A CA 1
ATOM 668 C C . ALA A 1 79 ? 24.407 -9.001 -18.829 1.00 58.50 79 ALA A C 1
ATOM 670 O O . ALA A 1 79 ? 23.637 -9.953 -18.925 1.00 58.50 79 ALA A O 1
ATOM 671 N N . GLY A 1 80 ? 24.941 -8.405 -19.897 1.00 65.81 80 GLY A N 1
ATOM 672 C CA . GLY A 1 80 ? 24.742 -8.858 -21.278 1.00 65.81 80 GLY A CA 1
ATOM 673 C C . GLY A 1 80 ? 24.570 -7.726 -22.291 1.00 65.81 80 GLY A C 1
ATOM 674 O O . GLY A 1 80 ? 25.028 -7.859 -23.419 1.00 65.81 80 GLY A O 1
ATOM 675 N N . THR A 1 81 ? 23.980 -6.592 -21.896 1.00 71.06 81 THR A N 1
ATOM 676 C CA . THR A 1 81 ? 23.753 -5.443 -22.800 1.00 71.06 81 THR A CA 1
ATOM 677 C C . THR A 1 81 ? 24.460 -4.158 -22.359 1.00 71.06 81 THR A C 1
ATOM 679 O O . THR A 1 81 ? 24.235 -3.110 -22.961 1.00 71.06 81 THR A O 1
ATOM 682 N N . ASN A 1 82 ? 25.294 -4.207 -21.307 1.00 68.75 82 ASN A N 1
ATOM 683 C CA . ASN A 1 82 ? 25.936 -3.039 -20.672 1.00 68.75 82 ASN A CA 1
ATOM 684 C C . ASN A 1 82 ? 24.968 -1.857 -20.471 1.00 68.75 82 ASN A C 1
ATOM 686 O O . ASN A 1 82 ? 25.336 -0.693 -20.598 1.00 68.75 82 ASN A O 1
ATOM 690 N N . THR A 1 83 ? 23.699 -2.158 -20.196 1.00 72.00 83 THR A N 1
ATOM 691 C CA . THR A 1 83 ? 22.664 -1.147 -19.994 1.00 72.00 83 THR A CA 1
ATOM 692 C C . THR A 1 83 ? 22.499 -0.928 -18.499 1.00 72.00 83 THR A C 1
ATOM 694 O O . THR A 1 83 ? 22.166 -1.862 -17.766 1.00 72.00 83 THR A O 1
ATOM 697 N N . ILE A 1 84 ? 22.730 0.305 -18.053 1.00 75.50 84 ILE A N 1
ATOM 698 C CA . ILE A 1 84 ? 22.430 0.740 -16.689 1.00 75.50 84 ILE A CA 1
ATOM 699 C C . ILE A 1 84 ? 21.019 1.317 -16.715 1.00 75.50 84 ILE A C 1
ATOM 701 O O . ILE A 1 84 ? 20.753 2.280 -17.436 1.00 75.50 84 ILE A O 1
ATOM 705 N N . ARG A 1 85 ? 20.100 0.720 -15.951 1.00 76.19 85 ARG A N 1
ATOM 706 C CA . ARG A 1 85 ? 18.768 1.287 -15.749 1.00 76.19 85 ARG A CA 1
ATOM 707 C C . ARG A 1 85 ? 18.679 1.882 -14.358 1.00 76.19 85 ARG A C 1
ATOM 709 O O . ARG A 1 85 ? 18.785 1.179 -13.359 1.00 76.19 85 ARG A O 1
ATOM 716 N N . THR A 1 86 ? 18.408 3.173 -14.315 1.00 75.75 86 THR A N 1
ATOM 717 C CA . THR A 1 86 ? 18.079 3.892 -13.091 1.00 75.75 86 THR A CA 1
ATOM 718 C C . THR A 1 86 ? 16.613 3.634 -12.742 1.00 75.75 86 THR A C 1
ATOM 720 O O . THR A 1 86 ? 15.711 3.987 -13.505 1.00 75.75 86 THR A O 1
ATOM 723 N N . ILE A 1 87 ? 16.360 2.992 -11.605 1.00 78.81 87 ILE A N 1
ATOM 724 C CA . ILE A 1 87 ? 15.020 2.679 -11.108 1.00 78.81 87 ILE A CA 1
ATOM 725 C C . ILE A 1 87 ? 14.773 3.517 -9.863 1.00 78.81 87 ILE A C 1
ATOM 727 O O . ILE A 1 87 ? 15.532 3.461 -8.902 1.00 78.81 87 ILE A O 1
ATOM 731 N N . ARG A 1 88 ? 13.685 4.288 -9.866 1.00 78.81 88 ARG A N 1
ATOM 732 C CA . ARG A 1 88 ? 13.206 4.986 -8.673 1.00 78.81 88 ARG A CA 1
ATOM 733 C C . ARG A 1 88 ? 11.921 4.307 -8.202 1.00 78.81 88 ARG A C 1
ATOM 735 O O . ARG A 1 88 ? 10.880 4.555 -8.816 1.00 78.81 88 ARG A O 1
ATOM 742 N N . PRO A 1 89 ? 11.979 3.430 -7.184 1.00 77.50 89 PRO A N 1
ATOM 743 C CA . PRO A 1 89 ? 10.794 2.765 -6.672 1.00 77.50 89 PRO A CA 1
ATOM 744 C C . PRO A 1 89 ? 9.835 3.804 -6.092 1.00 77.50 89 PRO A C 1
ATOM 746 O O . PRO A 1 89 ? 10.247 4.815 -5.514 1.00 77.50 89 PRO A O 1
ATOM 749 N N . LYS A 1 90 ? 8.543 3.562 -6.288 1.00 86.06 90 LYS A N 1
ATOM 750 C CA . LYS A 1 90 ? 7.473 4.455 -5.858 1.00 86.06 90 LYS A CA 1
ATOM 751 C C . LYS A 1 90 ? 6.551 3.679 -4.941 1.00 86.06 90 LYS A C 1
ATOM 753 O O . LYS A 1 90 ? 6.174 2.546 -5.244 1.00 86.06 90 LYS A O 1
ATOM 758 N N . PHE A 1 91 ? 6.214 4.307 -3.828 1.00 88.38 91 PHE A N 1
ATOM 759 C CA . PHE A 1 91 ? 5.368 3.732 -2.806 1.00 88.38 91 PHE A CA 1
ATOM 760 C C . PHE A 1 91 ? 4.126 4.589 -2.633 1.00 88.38 91 PHE A C 1
ATOM 762 O O . PHE A 1 91 ? 4.185 5.816 -2.733 1.00 88.38 91 PHE A O 1
ATOM 769 N N . VAL A 1 92 ? 3.004 3.932 -2.367 1.00 90.56 92 VAL A N 1
ATOM 770 C CA . VAL A 1 92 ? 1.769 4.606 -1.965 1.00 90.56 92 VAL A CA 1
ATOM 771 C C . VAL A 1 92 ? 1.438 4.157 -0.556 1.00 90.56 92 VAL A C 1
ATOM 773 O O . VAL A 1 92 ? 1.193 2.976 -0.322 1.00 90.56 92 VAL A O 1
ATOM 776 N N . THR A 1 93 ? 1.435 5.098 0.373 1.00 89.94 93 THR A N 1
ATOM 777 C CA . THR A 1 93 ? 1.145 4.862 1.781 1.00 89.94 93 THR A CA 1
ATOM 778 C C . THR A 1 93 ? -0.244 5.403 2.110 1.00 89.94 93 THR A C 1
ATOM 780 O O . THR A 1 93 ? -0.609 6.490 1.661 1.00 89.94 93 THR A O 1
ATOM 783 N N . PHE A 1 94 ? -1.036 4.656 2.878 1.00 89.06 94 PHE A N 1
ATOM 784 C CA . PHE A 1 94 ? -2.358 5.101 3.326 1.00 89.06 94 PHE A CA 1
ATOM 785 C C . PHE A 1 94 ? -2.768 4.486 4.667 1.00 89.06 94 PHE A C 1
ATOM 787 O O . PHE A 1 94 ? -2.176 3.504 5.123 1.00 89.06 94 PHE A O 1
ATOM 794 N N . LEU A 1 95 ? -3.792 5.068 5.298 1.00 86.12 95 LEU A N 1
ATOM 795 C CA . LEU A 1 95 ? -4.357 4.602 6.566 1.00 86.12 95 LEU A CA 1
ATOM 796 C C . LEU A 1 95 ? -5.786 4.090 6.372 1.00 86.12 95 LEU A C 1
ATOM 798 O O . LEU A 1 95 ? -6.622 4.764 5.770 1.00 86.12 95 LEU A O 1
ATOM 802 N N . LEU A 1 96 ? -6.077 2.917 6.933 1.00 85.44 96 LEU A N 1
ATOM 803 C CA . LEU A 1 96 ? -7.432 2.374 7.024 1.00 85.44 96 LEU A CA 1
ATOM 804 C C . LEU A 1 96 ? -7.633 1.765 8.413 1.00 85.44 96 LEU A C 1
ATOM 806 O O . LEU A 1 96 ? -6.869 0.896 8.824 1.00 85.44 96 LEU A O 1
ATOM 810 N N . ASN A 1 97 ? -8.651 2.229 9.145 1.00 83.62 97 ASN A N 1
ATOM 811 C CA . ASN A 1 97 ? -8.972 1.765 10.504 1.00 83.62 97 ASN A CA 1
ATOM 812 C C . ASN A 1 97 ? -7.774 1.793 11.476 1.00 83.62 97 ASN A C 1
ATOM 814 O O . ASN A 1 97 ? -7.604 0.890 12.289 1.00 83.62 97 ASN A O 1
ATOM 818 N N . GLY A 1 98 ? -6.920 2.817 11.371 1.00 77.75 98 GLY A N 1
ATOM 819 C CA . GLY A 1 98 ? -5.722 2.964 12.208 1.00 77.75 98 GLY A CA 1
ATOM 820 C C . GLY A 1 98 ? -4.535 2.082 11.805 1.00 77.75 98 GLY A C 1
ATOM 821 O O . GLY A 1 98 ? -3.490 2.166 12.440 1.00 77.75 98 GLY A O 1
ATOM 822 N N . ILE A 1 99 ? -4.661 1.278 10.745 1.00 84.25 99 ILE A N 1
ATOM 823 C CA . ILE A 1 99 ? -3.584 0.438 10.213 1.00 84.25 99 ILE A CA 1
ATOM 824 C C . ILE A 1 99 ? -2.928 1.156 9.032 1.00 84.25 99 ILE A C 1
ATOM 826 O O . ILE A 1 99 ? -3.616 1.622 8.118 1.00 84.25 99 ILE A O 1
ATOM 830 N N . LYS A 1 100 ? -1.593 1.239 9.050 1.00 87.88 100 LYS A N 1
ATOM 831 C CA . LYS A 1 100 ? -0.790 1.848 7.985 1.00 87.88 100 LYS A CA 1
ATOM 832 C C . LYS A 1 100 ? -0.420 0.802 6.938 1.00 87.88 100 LYS A C 1
ATOM 834 O O . LYS A 1 100 ? 0.210 -0.205 7.251 1.00 87.88 100 LYS A O 1
ATOM 839 N N . PHE A 1 101 ? -0.780 1.067 5.689 1.00 90.56 101 PHE A N 1
ATOM 840 C CA . PHE A 1 101 ? -0.460 0.227 4.539 1.00 90.56 101 PHE A CA 1
ATOM 841 C C . PHE A 1 101 ? 0.542 0.934 3.637 1.00 90.56 101 PHE A C 1
ATOM 843 O O . PHE A 1 101 ? 0.447 2.145 3.438 1.00 90.56 101 PHE A O 1
ATOM 850 N N . ARG A 1 102 ? 1.473 0.174 3.059 1.00 91.94 102 ARG A N 1
ATOM 851 C CA . ARG A 1 102 ? 2.405 0.651 2.033 1.00 91.94 102 ARG A CA 1
ATOM 852 C C . ARG A 1 102 ? 2.340 -0.258 0.814 1.00 91.94 102 ARG A C 1
ATOM 854 O O . ARG A 1 102 ? 2.687 -1.434 0.888 1.00 91.94 102 ARG A O 1
ATOM 861 N N . LEU A 1 103 ? 1.938 0.305 -0.318 1.00 92.75 103 LEU A N 1
ATOM 862 C CA . LEU A 1 103 ? 1.945 -0.363 -1.612 1.00 92.75 103 LEU A CA 1
ATOM 863 C C . LEU A 1 103 ? 3.317 -0.207 -2.265 1.00 92.75 103 LEU A C 1
ATOM 865 O O . LEU A 1 103 ? 3.790 0.915 -2.446 1.00 92.75 103 LEU A O 1
ATOM 869 N N . LYS A 1 104 ? 3.935 -1.329 -2.628 1.00 89.06 104 LYS A N 1
ATOM 870 C CA . LYS A 1 104 ? 5.177 -1.415 -3.400 1.00 89.06 104 LYS A CA 1
ATOM 871 C C . LYS A 1 104 ? 4.893 -1.658 -4.880 1.00 89.06 104 LYS A C 1
ATOM 873 O O . LYS A 1 104 ? 3.794 -2.072 -5.255 1.00 89.06 104 LYS A O 1
ATOM 878 N N . ASP A 1 105 ? 5.915 -1.397 -5.693 1.00 80.25 105 ASP A N 1
ATOM 879 C CA . ASP A 1 105 ? 5.942 -1.640 -7.140 1.00 80.25 105 ASP A CA 1
ATOM 880 C C . ASP A 1 105 ? 4.841 -0.910 -7.925 1.00 80.25 105 ASP A C 1
ATOM 882 O O . ASP A 1 105 ? 4.396 -1.363 -8.979 1.00 80.25 105 ASP A O 1
ATOM 886 N N . VAL A 1 106 ? 4.405 0.250 -7.423 1.00 87.69 106 VAL A N 1
ATOM 887 C CA . VAL A 1 106 ? 3.382 1.061 -8.087 1.00 87.69 106 VAL A CA 1
ATOM 888 C C . VAL A 1 106 ? 4.019 1.816 -9.252 1.00 87.69 106 VAL A C 1
ATOM 890 O O . VAL A 1 106 ? 4.952 2.600 -9.070 1.00 87.69 106 VAL A O 1
ATOM 893 N N . ASN A 1 107 ? 3.510 1.603 -10.462 1.00 86.56 107 ASN A N 1
ATOM 894 C CA . ASN A 1 107 ? 3.990 2.312 -11.646 1.00 86.56 107 ASN A CA 1
ATOM 895 C C . ASN A 1 107 ? 3.300 3.676 -11.838 1.00 86.56 107 ASN A C 1
ATOM 897 O O . ASN A 1 107 ? 2.287 3.990 -11.217 1.00 86.56 107 ASN A O 1
ATOM 901 N N . ASP A 1 108 ? 3.836 4.498 -12.738 1.00 82.75 108 ASP A N 1
ATOM 902 C CA . ASP A 1 108 ? 3.407 5.889 -12.953 1.00 82.75 108 ASP A CA 1
ATOM 903 C C . ASP A 1 108 ? 1.934 6.014 -13.342 1.00 82.75 108 ASP A C 1
ATOM 905 O O . ASP A 1 108 ? 1.235 6.908 -12.860 1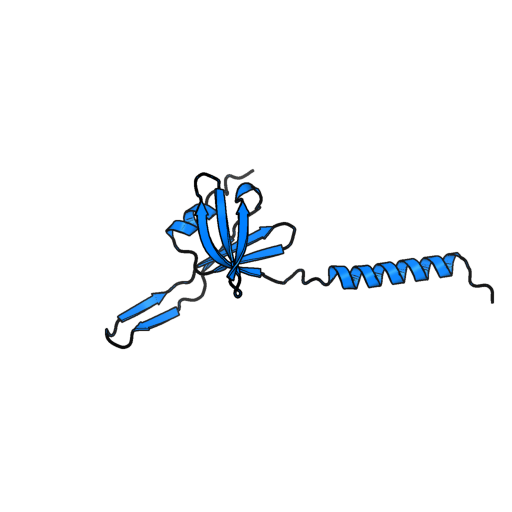.00 82.75 108 ASP A O 1
ATOM 909 N N . ASN A 1 109 ? 1.454 5.083 -14.167 1.00 83.50 109 ASN A N 1
ATOM 910 C CA . ASN A 1 109 ? 0.063 5.044 -14.601 1.00 83.50 109 ASN A CA 1
ATOM 911 C C . ASN A 1 109 ? -0.865 4.739 -13.420 1.00 83.50 109 ASN A C 1
ATOM 913 O O . ASN A 1 109 ? -1.909 5.370 -13.271 1.00 83.50 109 ASN A O 1
ATOM 917 N N . GLN A 1 110 ? -0.458 3.817 -12.547 1.00 87.38 110 GLN A N 1
ATOM 918 C CA . GLN A 1 110 ? -1.198 3.448 -11.344 1.00 87.38 110 GLN A CA 1
ATOM 919 C C . GLN A 1 110 ? -1.167 4.554 -10.286 1.00 87.38 110 GLN A C 1
ATOM 921 O O . GLN A 1 110 ? -2.165 4.774 -9.612 1.00 87.38 110 GLN A O 1
ATOM 926 N N . ILE A 1 111 ? -0.073 5.309 -10.159 1.00 85.62 111 ILE A N 1
ATOM 927 C CA . ILE A 1 111 ? 0.015 6.426 -9.203 1.00 85.62 111 ILE A CA 1
ATOM 928 C C . ILE A 1 111 ? -1.067 7.476 -9.459 1.00 85.62 111 ILE A C 1
ATOM 930 O O . ILE A 1 111 ? -1.595 8.065 -8.514 1.00 85.62 111 ILE A O 1
ATOM 934 N N . ASN A 1 112 ? -1.415 7.714 -10.724 1.00 85.19 112 ASN A N 1
ATOM 935 C CA . ASN A 1 112 ? -2.432 8.702 -11.068 1.00 85.19 112 ASN A CA 1
ATOM 936 C C . ASN A 1 112 ? -3.785 8.376 -10.432 1.00 85.19 112 ASN A C 1
ATOM 938 O O . ASN A 1 112 ? -4.457 9.299 -9.988 1.00 85.19 112 ASN A O 1
ATOM 942 N N . PHE A 1 113 ? -4.135 7.097 -10.268 1.00 85.00 113 PHE A N 1
ATOM 943 C CA . PHE A 1 113 ? -5.340 6.687 -9.541 1.00 85.00 113 PHE A CA 1
ATOM 944 C C . PHE A 1 113 ? -5.380 7.244 -8.105 1.00 85.00 113 PHE A C 1
ATOM 946 O O . PHE A 1 113 ? -6.429 7.700 -7.644 1.00 85.00 113 PHE A O 1
ATOM 953 N N . PHE A 1 114 ? -4.234 7.275 -7.417 1.00 84.69 114 PHE A N 1
ATOM 954 C CA . PHE A 1 114 ? -4.114 7.692 -6.014 1.00 84.69 114 PHE A CA 1
ATOM 955 C C . PHE A 1 114 ? -3.949 9.207 -5.825 1.00 84.69 114 PHE A C 1
ATOM 957 O O . PHE A 1 114 ? -4.302 9.729 -4.772 1.00 84.69 114 PHE A O 1
ATOM 964 N N . LYS A 1 115 ? -3.471 9.939 -6.841 1.00 76.44 115 LYS A N 1
ATOM 965 C CA . LYS A 1 115 ? -3.296 11.406 -6.778 1.00 76.44 115 LYS A CA 1
ATOM 966 C C . LYS A 1 115 ? -4.614 12.183 -6.660 1.00 76.44 115 LYS A C 1
ATOM 968 O O . LYS A 1 115 ? -4.627 13.296 -6.137 1.00 76.44 115 LYS A O 1
ATOM 973 N N . PHE A 1 116 ? -5.729 11.629 -7.137 1.00 60.66 116 PHE A N 1
ATOM 974 C CA . PHE A 1 116 ? -7.018 12.327 -7.161 1.00 60.66 116 PHE A CA 1
ATOM 975 C C . PHE A 1 116 ? -7.732 12.306 -5.797 1.00 60.66 116 PHE A C 1
ATOM 977 O O . PHE A 1 116 ? -8.672 11.536 -5.618 1.00 60.66 116 PHE A O 1
ATOM 984 N N . LYS A 1 117 ? -7.295 13.117 -4.828 1.00 50.91 117 LYS A N 1
ATOM 985 C CA . LYS A 1 117 ? -8.139 13.723 -3.770 1.00 50.91 117 LYS A CA 1
ATOM 986 C C . LYS A 1 117 ? -7.278 14.644 -2.896 1.00 50.91 117 LYS A C 1
ATOM 988 O O . LYS A 1 117 ? -6.941 14.334 -1.763 1.00 50.91 117 LYS A O 1
ATOM 993 N N . ASN A 1 118 ? -6.910 15.784 -3.467 1.00 42.94 118 ASN A N 1
ATOM 994 C CA . ASN A 1 118 ? -6.502 16.966 -2.707 1.00 42.94 118 ASN A CA 1
ATOM 995 C C . ASN A 1 118 ? -7.345 18.171 -3.161 1.00 42.94 118 ASN A C 1
ATOM 997 O O . ASN A 1 118 ? -6.854 19.291 -3.282 1.00 42.94 118 ASN A O 1
ATOM 1001 N N . GLU A 1 119 ? -8.631 17.941 -3.443 1.00 36.34 119 GLU A N 1
ATOM 1002 C CA . GLU A 1 119 ? -9.595 19.038 -3.414 1.00 36.34 119 GLU A CA 1
ATOM 1003 C C . GLU A 1 119 ? -9.864 19.330 -1.941 1.00 36.34 119 GLU A C 1
ATOM 1005 O O . GLU A 1 119 ? -10.495 18.548 -1.232 1.00 36.34 119 GLU A O 1
ATOM 1010 N N . LYS A 1 120 ? -9.221 20.410 -1.492 1.00 35.66 120 LYS A N 1
ATOM 1011 C CA . LYS A 1 120 ? -9.355 21.044 -0.183 1.00 35.66 120 LYS A CA 1
ATOM 1012 C C . LYS A 1 120 ? -10.815 21.011 0.273 1.00 35.66 120 LYS A C 1
ATOM 1014 O O . LYS A 1 120 ? -11.667 21.587 -0.401 1.00 35.66 120 LYS A O 1
ATOM 1019 N N . HIS A 1 121 ? -11.061 20.380 1.414 1.00 32.91 121 HIS A N 1
ATOM 1020 C CA . HIS A 1 121 ? -12.225 20.674 2.238 1.00 32.91 121 HIS A CA 1
ATOM 1021 C C . HIS A 1 121 ? -11.809 21.647 3.335 1.00 32.91 121 HIS A C 1
ATOM 1023 O O . HIS A 1 121 ? -10.694 21.458 3.876 1.00 32.91 121 HIS A O 1
#

Foldseek 3Di:
DDDDPVNVVVVVVVVVVVVVVVVVPPCLPDEQEWEWDDADLVQQKTWTAHPVRDIDIDHLVQWDDKDKDKDDWDWDQDPPPRDTDTDTWIWIWTDHPSHIYIYTPQDPVNVVSRPPDPPPD

Solvent-accessible surface area (backbone atoms only — not comparable to full-atom values): 7308 Å² total; per-residue (Å²): 136,84,82,51,69,67,58,55,51,52,53,51,52,51,51,50,52,50,56,49,54,63,66,62,61,68,54,86,79,54,67,49,63,28,36,63,74,49,74,42,75,91,80,38,34,38,34,31,26,38,95,84,67,49,81,44,78,46,50,57,88,76,44,61,67,70,44,80,47,73,54,73,77,42,79,47,73,47,92,88,72,84,44,76,44,82,42,66,51,31,32,45,33,37,42,50,96,83,42,38,37,34,31,37,84,49,48,76,77,60,48,56,71,62,63,76,75,78,80,83,128